Protein AF-A0A168J5I8-F1 (afdb_monomer)

Nearest PDB structures (foldseek):
  3nrd-assembly1_A  TM=8.132E-01  e=1.824E-04  Sinorhizobium meliloti 1021
  3i4s-assembly1_B  TM=7.130E-01  e=6.790E-04  Bradyrhizobium japonicum
  3i24-assembly1_B  TM=7.795E-01  e=5.209E-03  Aliivibrio fischeri ES114
  3ohe-assembly1_B  TM=7.425E-01  e=4.568E-03  Marinobacter nauticus VT8
  2oik-assembly2_D  TM=6.398E-01  e=2.076E-03  Methylobacillus flagellatus KT

Structure (mmCIF, N/CA/C/O backbone):
data_AF-A0A168J5I8-F1
#
_entry.id   AF-A0A168J5I8-F1
#
loop_
_atom_site.group_PDB
_atom_site.id
_atom_site.type_symbol
_atom_site.label_atom_id
_atom_site.label_alt_id
_atom_site.label_comp_id
_atom_site.label_asym_id
_atom_site.label_entity_id
_atom_site.label_seq_id
_atom_site.pdbx_PDB_ins_code
_atom_site.Cartn_x
_atom_site.Cartn_y
_atom_site.Cartn_z
_atom_site.occupancy
_atom_site.B_iso_or_equiv
_atom_site.auth_seq_id
_atom_site.auth_comp_id
_atom_site.auth_asym_id
_atom_site.auth_atom_id
_atom_site.pdbx_PDB_model_num
ATOM 1 N N . MET A 1 1 ? 5.308 -14.996 6.401 1.00 90.06 1 MET A N 1
ATOM 2 C CA . MET A 1 1 ? 4.162 -14.972 5.458 1.00 90.06 1 MET A CA 1
ATOM 3 C C . MET A 1 1 ? 2.832 -14.627 6.115 1.00 90.06 1 MET A C 1
ATOM 5 O O . MET A 1 1 ? 2.083 -13.884 5.498 1.00 90.06 1 MET A O 1
ATOM 9 N N . ARG A 1 2 ? 2.525 -15.107 7.332 1.00 97.38 2 ARG A N 1
ATOM 10 C CA . ARG A 1 2 ? 1.284 -14.739 8.041 1.00 97.38 2 ARG A CA 1
ATOM 11 C C . ARG A 1 2 ? 1.105 -13.223 8.177 1.00 97.38 2 ARG A C 1
ATOM 13 O O . ARG A 1 2 ? 0.055 -12.720 7.807 1.00 97.38 2 ARG A O 1
ATOM 20 N N . ASP A 1 3 ? 2.148 -12.521 8.610 1.00 97.25 3 ASP A N 1
ATOM 21 C CA . ASP A 1 3 ? 2.087 -11.069 8.825 1.00 97.25 3 ASP A CA 1
ATOM 22 C C . ASP A 1 3 ? 1.833 -10.315 7.515 1.00 97.25 3 ASP A C 1
ATOM 24 O O . ASP A 1 3 ? 0.972 -9.447 7.453 1.00 97.25 3 ASP A O 1
ATOM 28 N N . VAL A 1 4 ? 2.500 -10.722 6.427 1.00 97.94 4 VAL A N 1
ATOM 29 C CA . VAL A 1 4 ? 2.278 -10.164 5.081 1.00 97.94 4 VAL A CA 1
ATOM 30 C C . VAL A 1 4 ? 0.826 -10.362 4.637 1.00 97.94 4 VAL A C 1
ATOM 32 O O . VAL A 1 4 ? 0.216 -9.434 4.118 1.00 97.94 4 VAL A O 1
ATOM 35 N N . ALA A 1 5 ? 0.251 -11.546 4.869 1.00 98.12 5 ALA A N 1
ATOM 36 C CA . ALA A 1 5 ? -1.143 -11.826 4.526 1.00 98.12 5 ALA A CA 1
ATOM 37 C C . ALA A 1 5 ? -2.138 -11.029 5.390 1.00 98.12 5 ALA A C 1
ATOM 39 O O . ALA A 1 5 ? -3.143 -10.547 4.870 1.00 98.12 5 ALA A O 1
ATOM 40 N N . GLN A 1 6 ? -1.857 -10.863 6.688 1.00 98.44 6 GLN A N 1
ATOM 41 C CA . GLN A 1 6 ? -2.677 -10.048 7.588 1.00 98.44 6 GLN A CA 1
ATOM 42 C C . GLN A 1 6 ? -2.669 -8.578 7.157 1.00 98.44 6 GLN A C 1
ATOM 44 O O . GLN A 1 6 ? -3.734 -7.992 6.980 1.00 98.44 6 GLN A O 1
ATOM 49 N N . VAL A 1 7 ? -1.487 -8.005 6.917 1.00 98.25 7 VAL A N 1
ATOM 50 C CA . VAL A 1 7 ? -1.360 -6.607 6.482 1.00 98.25 7 VAL A CA 1
ATOM 51 C C . VAL A 1 7 ? -2.000 -6.404 5.112 1.00 98.25 7 VAL A C 1
ATOM 53 O O . VAL A 1 7 ? -2.719 -5.430 4.920 1.00 98.25 7 VAL A O 1
ATOM 56 N N . ALA A 1 8 ? -1.813 -7.327 4.169 1.00 98.44 8 ALA A N 1
ATOM 57 C CA . ALA A 1 8 ? -2.435 -7.214 2.854 1.00 98.44 8 ALA A CA 1
ATOM 58 C C . ALA A 1 8 ? -3.963 -7.226 2.910 1.00 98.44 8 ALA A C 1
ATOM 60 O O . ALA A 1 8 ? -4.592 -6.439 2.208 1.00 98.44 8 ALA A O 1
ATOM 61 N N . ARG A 1 9 ? -4.554 -8.056 3.776 1.00 98.44 9 ARG A N 1
ATOM 62 C CA . ARG A 1 9 ? -5.998 -8.033 4.029 1.00 98.44 9 ARG A CA 1
ATOM 63 C C . ARG A 1 9 ? -6.443 -6.701 4.634 1.00 98.44 9 ARG A C 1
ATOM 65 O O . ARG A 1 9 ? -7.445 -6.152 4.191 1.00 98.44 9 ARG A O 1
ATOM 72 N N . ALA A 1 10 ? -5.714 -6.185 5.623 1.00 98.56 10 ALA A N 1
ATOM 73 C CA . ALA A 1 10 ? -6.044 -4.904 6.245 1.00 98.56 10 ALA A CA 1
ATOM 74 C C . ALA A 1 10 ? -5.999 -3.753 5.227 1.00 98.56 10 ALA A C 1
ATOM 76 O O . ALA A 1 10 ? -6.919 -2.945 5.161 1.00 98.56 10 ALA A O 1
ATOM 77 N N . VAL A 1 11 ? -4.969 -3.728 4.376 1.00 98.56 11 VAL A N 1
ATOM 78 C CA . VAL A 1 11 ? -4.810 -2.750 3.289 1.00 98.56 11 VAL A CA 1
ATOM 79 C C . VAL A 1 11 ? -5.912 -2.898 2.233 1.00 98.56 11 VAL A C 1
ATOM 81 O O . VAL A 1 11 ? -6.478 -1.897 1.804 1.00 98.56 11 VAL A O 1
ATOM 84 N N . GLU A 1 12 ? -6.258 -4.122 1.828 1.00 98.38 12 GLU A N 1
ATOM 85 C CA . GLU A 1 12 ? -7.358 -4.374 0.884 1.00 98.38 12 GLU A CA 1
ATOM 86 C C . GLU A 1 12 ? -8.683 -3.807 1.399 1.00 98.38 12 GLU A C 1
ATOM 88 O O . GLU A 1 12 ? -9.377 -3.106 0.665 1.00 98.38 12 GLU A O 1
ATOM 93 N N . GLN A 1 13 ? -8.999 -4.044 2.675 1.00 98.38 13 GLN A N 1
ATOM 94 C CA . GLN A 1 13 ? -10.218 -3.537 3.305 1.00 98.38 13 GLN A CA 1
ATOM 95 C C . GLN A 1 13 ? -10.194 -2.017 3.481 1.00 98.38 13 GLN A C 1
ATOM 97 O O . GLN A 1 13 ? -11.162 -1.354 3.112 1.00 98.38 13 GLN A O 1
ATOM 102 N N . ALA A 1 14 ? -9.080 -1.466 3.973 1.00 98.31 14 ALA A N 1
ATOM 103 C CA . ALA A 1 14 ? -8.914 -0.034 4.194 1.00 98.31 14 ALA A CA 1
ATOM 104 C C . ALA A 1 14 ? -9.162 0.766 2.911 1.00 98.31 14 ALA A C 1
ATOM 106 O O . ALA A 1 14 ? -9.883 1.759 2.934 1.00 98.31 14 ALA A O 1
ATOM 107 N N . PHE A 1 15 ? -8.617 0.314 1.780 1.00 97.44 15 PHE A N 1
ATOM 108 C CA . PHE A 1 15 ? -8.703 1.040 0.512 1.00 97.44 15 PHE A CA 1
ATOM 109 C C . PHE A 1 15 ? -9.755 0.494 -0.454 1.00 97.44 15 PHE A C 1
ATOM 111 O O . PHE A 1 15 ? -9.859 1.008 -1.568 1.00 97.44 15 PHE A O 1
ATOM 118 N N . SER A 1 16 ? -10.516 -0.532 -0.051 1.00 97.31 16 SER A N 1
ATOM 119 C CA . SER A 1 16 ? -11.472 -1.241 -0.915 1.00 97.31 16 SER A CA 1
ATOM 120 C C . SER A 1 16 ? -10.862 -1.558 -2.285 1.00 97.31 16 SER A C 1
ATOM 122 O O . SER A 1 16 ? -11.412 -1.192 -3.321 1.00 97.31 16 SER A O 1
ATOM 124 N N . SER A 1 17 ? -9.657 -2.130 -2.288 1.00 97.44 17 SER A N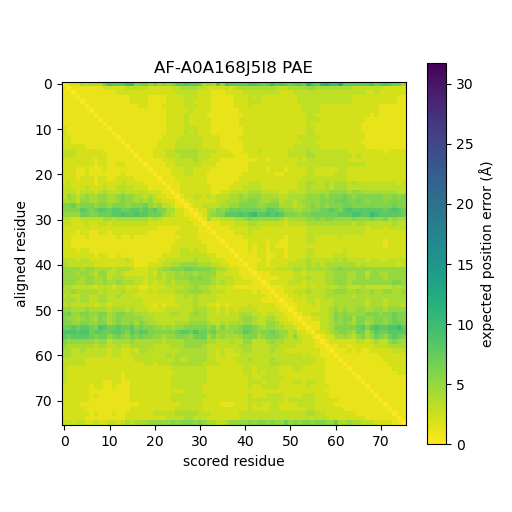 1
ATOM 125 C CA . SER A 1 17 ? -8.904 -2.329 -3.525 1.00 97.44 17 SER A CA 1
ATOM 126 C C . SER A 1 17 ? -9.458 -3.486 -4.353 1.00 97.44 17 SER A C 1
ATOM 128 O O . SER A 1 17 ? -9.890 -4.508 -3.825 1.00 97.44 17 SER A O 1
ATOM 130 N N . ASP A 1 18 ? -9.395 -3.355 -5.678 1.00 98.19 18 ASP A N 1
ATOM 131 C CA . ASP A 1 18 ? -9.740 -4.445 -6.597 1.00 98.19 18 ASP A CA 1
ATOM 132 C C . ASP A 1 18 ? -8.663 -5.542 -6.617 1.00 98.19 18 ASP A C 1
ATOM 134 O O . ASP A 1 18 ? -8.924 -6.697 -6.973 1.00 98.19 18 ASP A O 1
ATOM 138 N N . LYS A 1 19 ? -7.412 -5.180 -6.298 1.00 97.19 19 LYS A N 1
ATOM 139 C CA . LYS A 1 19 ? -6.285 -6.113 -6.249 1.00 97.19 19 LYS A CA 1
ATOM 140 C C . LYS A 1 19 ? -5.181 -5.632 -5.311 1.00 97.19 19 LYS A C 1
ATOM 142 O O . LYS A 1 19 ? -4.879 -4.444 -5.250 1.00 97.19 19 LYS A O 1
ATOM 147 N N . ILE A 1 20 ? -4.495 -6.579 -4.672 1.00 97.88 20 ILE A N 1
ATOM 148 C CA . ILE A 1 20 ? -3.209 -6.351 -3.998 1.00 97.88 20 ILE A CA 1
ATOM 149 C C . ILE A 1 20 ? -2.061 -6.871 -4.868 1.00 97.88 20 ILE A C 1
ATOM 151 O O . ILE A 1 20 ? -2.104 -7.994 -5.382 1.00 97.88 20 ILE A O 1
ATOM 155 N N . ASN A 1 21 ? -1.024 -6.055 -5.037 1.00 97.56 21 ASN A N 1
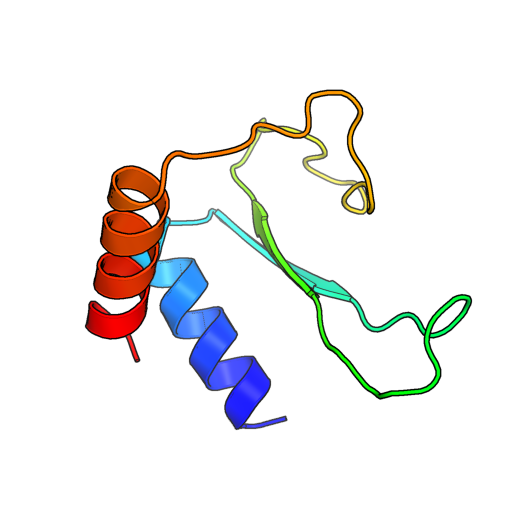ATOM 156 C CA . ASN A 1 21 ? 0.275 -6.476 -5.558 1.00 97.56 21 ASN A CA 1
ATOM 157 C C . ASN A 1 21 ? 1.272 -6.654 -4.411 1.00 97.56 21 ASN A C 1
ATOM 159 O O . ASN A 1 21 ? 1.267 -5.892 -3.447 1.00 97.56 21 ASN A O 1
ATOM 163 N N . TYR A 1 22 ? 2.129 -7.665 -4.551 1.00 97.25 22 TYR A N 1
ATOM 164 C CA . TYR A 1 22 ? 3.195 -7.987 -3.610 1.00 97.25 22 TYR A CA 1
ATOM 165 C C . TYR A 1 22 ? 4.534 -7.881 -4.333 1.00 97.25 22 TYR A C 1
ATOM 167 O O . TYR A 1 22 ? 4.657 -8.361 -5.461 1.00 97.25 22 TYR A O 1
ATOM 175 N N . GLY A 1 23 ? 5.533 -7.294 -3.686 1.00 95.50 23 GLY A N 1
ATOM 176 C CA . GLY A 1 23 ? 6.892 -7.215 -4.216 1.00 95.50 23 GLY A CA 1
ATOM 177 C C . GLY A 1 23 ? 7.925 -7.362 -3.111 1.00 95.50 23 GLY A C 1
ATOM 178 O O . GLY A 1 23 ? 7.697 -6.886 -2.005 1.00 95.50 23 GLY A O 1
ATOM 179 N N . ALA A 1 24 ? 9.049 -8.011 -3.396 1.00 94.81 24 ALA A N 1
ATOM 180 C CA . ALA A 1 24 ? 10.196 -8.087 -2.498 1.00 94.81 24 ALA A CA 1
ATOM 181 C C . ALA A 1 24 ? 11.459 -7.988 -3.354 1.00 94.81 24 ALA A C 1
ATOM 183 O O . ALA A 1 24 ? 11.793 -8.922 -4.082 1.00 94.81 24 ALA A O 1
ATOM 184 N N . PHE A 1 25 ? 12.108 -6.828 -3.306 1.00 91.88 25 PHE A N 1
ATOM 185 C CA . PHE A 1 25 ? 13.267 -6.482 -4.125 1.00 91.88 25 PHE A CA 1
ATOM 186 C C . PHE A 1 25 ? 14.407 -6.064 -3.195 1.00 91.88 25 PHE A C 1
ATOM 188 O O . PHE A 1 25 ? 14.157 -5.496 -2.139 1.00 91.88 25 PHE A O 1
ATOM 195 N N . GLY A 1 26 ? 15.651 -6.383 -3.545 1.00 91.44 26 GLY A N 1
ATOM 196 C CA . GLY A 1 26 ? 16.803 -6.196 -2.649 1.00 91.44 26 GLY A CA 1
ATOM 197 C C . GLY A 1 26 ? 17.938 -5.365 -3.237 1.00 91.44 26 GLY A C 1
ATOM 198 O O . GLY A 1 26 ? 18.954 -5.189 -2.573 1.00 91.44 26 GLY A O 1
ATOM 199 N N . ASP A 1 27 ? 17.782 -4.857 -4.462 1.00 90.94 27 ASP A N 1
ATOM 200 C CA . ASP A 1 27 ? 18.895 -4.319 -5.259 1.00 90.94 27 ASP A CA 1
ATOM 201 C C . ASP A 1 27 ? 19.642 -3.177 -4.556 1.00 90.94 27 ASP A C 1
ATOM 203 O O . ASP A 1 27 ? 20.868 -3.114 -4.593 1.00 90.94 27 ASP A O 1
ATOM 207 N N . ASN A 1 28 ? 18.902 -2.308 -3.858 1.00 89.62 28 ASN A N 1
ATOM 208 C CA . ASN A 1 28 ? 19.451 -1.139 -3.165 1.00 89.62 28 ASN A CA 1
ATOM 209 C C . ASN A 1 28 ? 19.449 -1.271 -1.632 1.00 89.62 28 ASN A C 1
ATOM 211 O O . ASN A 1 28 ? 19.886 -0.349 -0.944 1.00 89.62 28 ASN A O 1
ATOM 215 N N . MET A 1 29 ? 18.912 -2.361 -1.074 1.00 86.12 29 MET A N 1
ATOM 216 C CA . MET A 1 29 ? 18.678 -2.477 0.365 1.00 86.12 29 MET A CA 1
ATOM 217 C C . MET A 1 29 ? 18.818 -3.931 0.840 1.00 86.12 29 MET A C 1
ATOM 219 O O . MET A 1 29 ? 18.056 -4.789 0.397 1.00 86.12 29 MET A O 1
ATOM 223 N N . PRO A 1 30 ? 19.739 -4.229 1.778 1.00 90.38 30 PRO A N 1
ATOM 224 C CA . PRO A 1 30 ? 20.068 -5.608 2.141 1.00 90.38 30 PRO A CA 1
ATOM 225 C C . PRO A 1 30 ? 19.031 -6.277 3.053 1.00 90.38 30 PRO A C 1
ATOM 227 O O . PRO A 1 30 ? 19.074 -7.493 3.232 1.00 90.38 30 PRO A O 1
ATOM 230 N N . HIS A 1 31 ? 18.124 -5.512 3.672 1.00 94.25 31 HIS A N 1
ATOM 231 C CA . HIS A 1 31 ? 17.103 -6.084 4.544 1.00 94.25 31 HIS A CA 1
ATOM 232 C C . HIS A 1 31 ? 15.888 -6.553 3.743 1.00 94.25 31 HIS A C 1
ATOM 234 O O . HIS A 1 31 ? 15.411 -5.871 2.833 1.00 94.25 31 HIS A O 1
ATOM 240 N N . VAL A 1 32 ? 15.352 -7.711 4.131 1.00 94.19 32 VAL A N 1
ATOM 241 C CA . VAL A 1 32 ? 14.114 -8.243 3.558 1.00 94.19 32 VAL A CA 1
ATOM 242 C C . VAL A 1 32 ? 12.965 -7.304 3.907 1.00 94.19 32 VAL A C 1
ATOM 244 O O . VAL A 1 32 ? 12.681 -7.066 5.080 1.00 94.19 32 VAL A O 1
ATOM 247 N N . HIS A 1 33 ? 12.291 -6.801 2.883 1.00 95.19 33 HIS A N 1
ATOM 248 C CA . HIS A 1 33 ? 11.082 -6.000 3.004 1.00 95.19 33 HIS A CA 1
ATOM 249 C C . HIS A 1 33 ? 10.083 -6.414 1.925 1.00 95.19 33 HIS A C 1
ATOM 251 O O . HIS A 1 33 ? 10.446 -6.998 0.902 1.00 95.19 33 HIS A O 1
ATOM 257 N N . PHE A 1 34 ? 8.8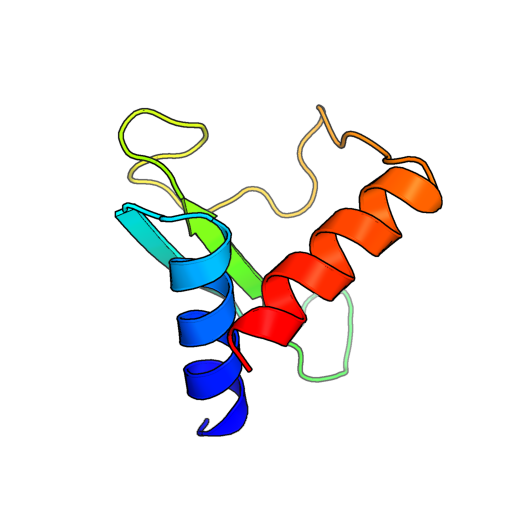10 -6.133 2.184 1.00 96.44 34 PHE A N 1
ATOM 258 C CA . PHE A 1 34 ? 7.716 -6.437 1.274 1.00 96.44 34 PHE A CA 1
ATOM 259 C C . PHE A 1 34 ? 6.947 -5.159 0.963 1.00 96.44 34 PHE A C 1
ATOM 261 O O . PHE A 1 34 ? 6.551 -4.425 1.866 1.00 96.44 34 PHE A O 1
ATOM 268 N N . HIS A 1 35 ? 6.695 -4.932 -0.316 1.00 96.12 35 HIS A N 1
ATOM 269 C CA . HIS A 1 35 ? 5.746 -3.949 -0.806 1.00 96.12 35 HIS A CA 1
ATOM 270 C C . HIS A 1 35 ? 4.365 -4.600 -0.872 1.00 96.12 35 HIS A C 1
ATOM 272 O O . HIS A 1 35 ? 4.221 -5.687 -1.438 1.00 96.12 35 HIS A O 1
ATOM 278 N N . ILE A 1 36 ? 3.362 -3.931 -0.310 1.00 97.69 36 ILE A N 1
ATOM 279 C CA . ILE A 1 36 ? 1.949 -4.314 -0.376 1.00 97.69 36 ILE A CA 1
ATOM 280 C C . ILE A 1 36 ? 1.220 -3.124 -0.988 1.00 97.69 36 ILE A C 1
ATOM 282 O O . ILE A 1 36 ? 1.082 -2.086 -0.344 1.00 97.69 36 ILE A O 1
ATOM 286 N N . VAL A 1 37 ? 0.806 -3.257 -2.246 1.00 97.12 37 VAL A N 1
ATOM 287 C CA . VAL A 1 37 ? 0.312 -2.127 -3.042 1.00 97.12 37 VAL A CA 1
ATOM 288 C C . VAL A 1 37 ? -1.146 -2.369 -3.444 1.00 97.12 37 VAL A C 1
ATOM 290 O O . VAL A 1 37 ? -1.401 -3.282 -4.241 1.00 97.12 37 VAL A O 1
ATOM 293 N N . PRO A 1 38 ? -2.112 -1.600 -2.903 1.00 97.44 38 PRO A N 1
ATOM 294 C CA . PRO A 1 38 ? -3.505 -1.660 -3.328 1.00 97.44 38 PRO A CA 1
ATOM 295 C C . PRO A 1 38 ? -3.684 -1.011 -4.700 1.00 97.44 38 PRO A C 1
ATOM 297 O O . PRO A 1 38 ? -3.196 0.089 -4.946 1.00 97.44 38 PRO A O 1
ATOM 300 N N . LYS A 1 39 ? -4.407 -1.688 -5.595 1.00 97.38 39 LYS A N 1
ATOM 301 C CA . LYS A 1 39 ? -4.696 -1.212 -6.951 1.00 97.38 39 LYS A CA 1
ATOM 302 C C . LYS A 1 39 ? -6.192 -1.156 -7.198 1.00 97.38 39 LYS A C 1
ATOM 304 O O . LYS A 1 39 ? -6.934 -2.042 -6.780 1.00 97.38 39 LYS A O 1
ATOM 309 N N . GLN A 1 40 ? -6.589 -0.121 -7.925 1.00 97.38 40 GLN A N 1
ATOM 310 C CA . GLN A 1 40 ? -7.952 0.099 -8.391 1.00 97.38 40 GLN A CA 1
ATOM 311 C C . GLN A 1 40 ? -8.028 -0.246 -9.878 1.00 97.38 40 GLN A C 1
ATOM 313 O O . GLN A 1 40 ? -7.101 0.051 -10.643 1.00 97.38 40 GLN A O 1
ATOM 318 N N . LYS A 1 41 ? -9.123 -0.863 -10.309 1.00 96.81 41 LYS A N 1
ATOM 319 C CA . LYS A 1 41 ? -9.374 -1.194 -11.708 1.00 96.81 41 LYS A CA 1
ATOM 320 C C . LYS A 1 41 ? -9.419 0.088 -12.529 1.00 96.81 41 LYS A C 1
ATOM 322 O O . LYS A 1 41 ? -10.095 1.045 -12.167 1.00 96.81 41 LYS A O 1
ATOM 327 N N . ASN A 1 42 ? -8.696 0.100 -13.648 1.00 94.44 42 ASN A N 1
ATOM 328 C CA . ASN A 1 42 ? -8.483 1.289 -14.487 1.00 94.44 42 ASN A CA 1
ATOM 329 C C . ASN A 1 42 ? -7.737 2.445 -13.785 1.00 94.44 42 ASN A C 1
ATOM 331 O O . ASN A 1 42 ? -7.653 3.538 -14.341 1.00 94.44 42 ASN A O 1
ATOM 335 N N . GLY A 1 43 ? -7.202 2.219 -12.582 1.00 91.88 43 GLY A N 1
ATOM 336 C CA . GLY A 1 43 ? -6.297 3.143 -11.913 1.00 91.88 43 GLY A CA 1
ATOM 337 C C . GLY A 1 43 ? -4.871 3.058 -12.469 1.00 91.88 43 GLY A C 1
ATOM 338 O O . GLY A 1 43 ? -4.606 2.289 -13.402 1.00 91.88 43 GLY A O 1
ATOM 339 N N . PRO A 1 44 ? -3.937 3.829 -11.885 1.00 89.81 44 PRO A N 1
ATOM 340 C CA . PRO A 1 44 ? -2.532 3.786 -12.262 1.00 89.81 44 PRO A CA 1
ATOM 341 C C . PRO A 1 44 ? -1.997 2.354 -12.304 1.00 89.81 44 PRO A C 1
ATOM 343 O O . PRO A 1 44 ? -2.273 1.539 -11.418 1.00 89.81 44 PRO A O 1
ATOM 346 N N . GLU A 1 45 ? -1.244 2.058 -13.366 1.00 92.19 45 GLU A N 1
ATOM 347 C CA . GLU A 1 45 ? -0.503 0.804 -13.535 1.00 92.19 45 GLU A CA 1
ATOM 348 C C . GLU A 1 45 ? -1.396 -0.454 -13.535 1.00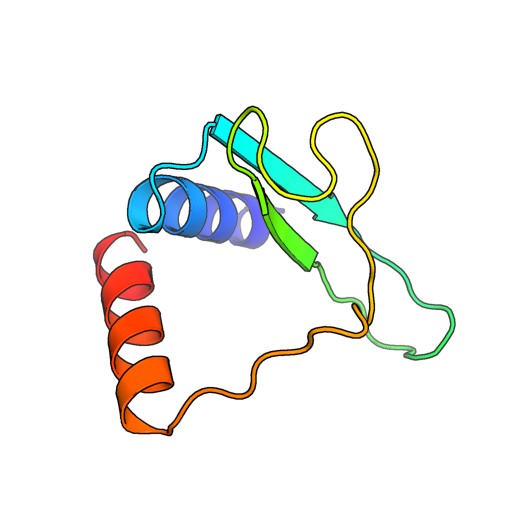 92.19 45 GLU A C 1
ATOM 350 O O . GLU A 1 45 ? -0.910 -1.567 -13.324 1.00 92.19 45 GLU A O 1
ATOM 355 N N . TRP A 1 46 ? -2.716 -0.339 -13.709 1.00 96.12 46 TRP A N 1
ATOM 356 C CA . TRP A 1 46 ? -3.584 -1.515 -13.726 1.00 96.12 46 TRP A CA 1
ATOM 357 C C . TRP A 1 46 ? -3.160 -2.500 -14.828 1.00 96.12 46 TRP A C 1
ATOM 359 O O . TRP A 1 46 ? -3.007 -2.131 -15.989 1.00 96.12 46 TRP A O 1
ATOM 369 N N . GLY A 1 47 ? -2.977 -3.771 -14.458 1.00 95.12 47 GLY A N 1
ATOM 370 C CA . GLY A 1 47 ? -2.471 -4.808 -15.363 1.00 95.12 47 GLY A CA 1
ATOM 371 C C . GLY A 1 47 ? -0.944 -4.852 -15.519 1.00 95.12 47 GLY A C 1
ATOM 372 O O . GLY A 1 47 ? -0.446 -5.752 -16.191 1.00 95.12 47 GLY A O 1
ATOM 373 N N . THR A 1 48 ? -0.195 -3.952 -14.875 1.00 94.94 48 THR A N 1
ATOM 374 C CA . THR A 1 48 ? 1.278 -3.939 -14.866 1.00 94.94 48 THR A CA 1
ATOM 375 C C . THR A 1 48 ? 1.841 -3.958 -13.441 1.00 94.94 48 THR A C 1
ATOM 377 O O . THR A 1 48 ? 1.111 -3.813 -12.453 1.00 94.94 48 THR A O 1
ATOM 380 N N . MET A 1 49 ? 3.161 -4.148 -13.324 1.00 94.25 49 MET A N 1
ATOM 381 C CA . MET A 1 49 ? 3.893 -3.932 -12.071 1.00 94.25 49 MET A CA 1
ATOM 382 C C . MET A 1 49 ? 3.749 -2.470 -11.623 1.00 94.25 49 MET A C 1
ATOM 384 O O . MET A 1 49 ? 3.581 -1.591 -12.469 1.00 94.25 49 MET A O 1
ATOM 388 N N . PHE A 1 50 ? 3.784 -2.231 -10.309 1.00 93.69 50 PHE A N 1
ATOM 389 C CA . PHE A 1 50 ? 3.810 -0.877 -9.766 1.00 93.69 50 PHE A CA 1
ATOM 390 C C . PHE A 1 50 ? 5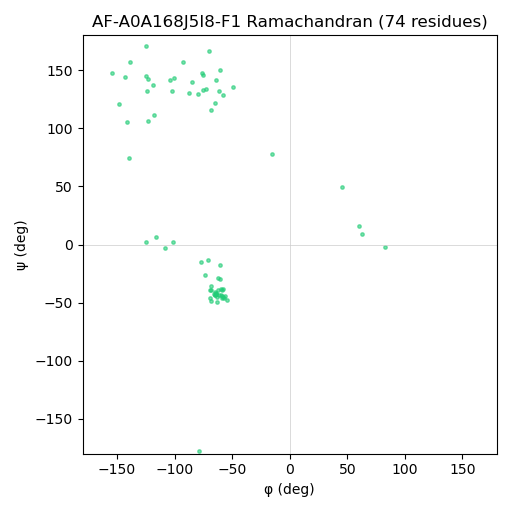.192 -0.229 -9.900 1.00 93.69 50 PHE A C 1
ATOM 392 O O . PHE A 1 50 ? 6.213 -0.917 -9.824 1.00 93.69 50 PHE A O 1
ATOM 399 N N . GLU A 1 51 ? 5.236 1.086 -10.083 1.00 92.19 51 GLU A N 1
ATOM 400 C CA . GLU A 1 51 ? 6.480 1.844 -10.091 1.00 92.19 51 GLU A CA 1
ATOM 401 C C . GLU A 1 51 ? 7.014 1.999 -8.664 1.00 92.19 51 GLU A C 1
ATOM 403 O O . GLU A 1 51 ? 6.297 2.370 -7.736 1.00 92.19 51 GLU A O 1
ATOM 408 N N . MET A 1 52 ? 8.308 1.736 -8.475 1.00 88.31 52 MET A N 1
ATOM 409 C CA . MET A 1 52 ? 8.949 1.849 -7.158 1.00 88.31 52 MET A CA 1
ATOM 410 C C . MET A 1 52 ? 9.042 3.291 -6.663 1.00 88.31 52 MET A C 1
ATOM 412 O O . MET A 1 52 ? 8.936 3.545 -5.469 1.00 88.31 52 MET A O 1
ATOM 416 N N . ASN A 1 53 ? 9.269 4.225 -7.585 1.00 87.00 53 ASN A N 1
ATOM 417 C CA . ASN A 1 53 ? 9.465 5.643 -7.305 1.00 87.00 53 ASN A CA 1
ATOM 418 C C . ASN A 1 53 ? 8.738 6.460 -8.381 1.00 87.00 53 ASN A C 1
ATOM 420 O O . ASN A 1 53 ? 9.392 6.983 -9.288 1.00 87.00 53 ASN A O 1
ATOM 424 N N . PRO A 1 54 ? 7.396 6.532 -8.328 1.00 88.44 54 PRO A N 1
ATOM 425 C CA . PRO A 1 54 ? 6.619 7.232 -9.341 1.00 88.44 54 PRO A CA 1
ATOM 426 C C . PRO A 1 54 ? 6.954 8.722 -9.328 1.00 88.44 54 PRO A C 1
ATOM 428 O O . PRO A 1 54 ? 7.102 9.326 -8.268 1.00 88.44 54 PRO A O 1
ATOM 431 N N . SER A 1 55 ? 7.022 9.354 -10.496 1.00 87.62 55 SER A N 1
ATOM 432 C CA . SER A 1 55 ? 7.353 10.786 -10.607 1.00 87.62 55 SER A CA 1
ATOM 433 C C . SER A 1 55 ? 6.358 11.699 -9.877 1.00 87.62 55 SER A C 1
ATOM 435 O O . SER A 1 55 ? 6.739 12.751 -9.369 1.00 87.62 55 SER A O 1
ATOM 437 N N . ALA A 1 56 ? 5.097 11.275 -9.771 1.00 86.44 56 ALA A N 1
ATOM 438 C CA . ALA A 1 56 ? 4.050 12.002 -9.061 1.00 86.44 56 ALA A CA 1
ATOM 439 C C . ALA A 1 56 ? 4.210 12.007 -7.526 1.00 86.44 56 ALA A C 1
ATOM 441 O O . ALA A 1 56 ? 3.498 12.779 -6.892 1.00 86.44 56 ALA A O 1
ATOM 442 N N . ASN A 1 57 ? 5.088 11.158 -6.956 1.00 87.38 57 ASN A N 1
ATOM 443 C CA . ASN A 1 57 ? 5.315 10.868 -5.524 1.00 87.38 57 ASN A CA 1
ATOM 444 C C . ASN A 1 57 ? 4.716 11.892 -4.534 1.00 87.38 57 ASN A C 1
ATOM 446 O O . ASN A 1 57 ? 5.426 12.745 -3.985 1.00 87.38 57 ASN A O 1
ATOM 450 N N . LYS A 1 58 ? 3.396 11.807 -4.304 1.00 91.31 58 LYS A N 1
ATOM 451 C CA . LYS A 1 58 ? 2.669 12.768 -3.471 1.00 91.31 58 LYS A CA 1
ATOM 452 C C . LYS A 1 58 ? 3.110 12.589 -2.023 1.00 91.31 58 LYS A C 1
ATOM 454 O O . LYS A 1 58 ? 2.828 11.565 -1.409 1.00 91.31 58 LYS A O 1
ATOM 459 N N . GLN A 1 59 ? 3.745 13.619 -1.473 1.00 95.00 59 GLN A N 1
ATOM 460 C CA . GLN A 1 59 ? 4.019 13.696 -0.043 1.00 95.00 59 GLN A CA 1
ATOM 461 C C . GLN A 1 59 ? 2.756 14.148 0.687 1.00 95.00 59 GLN A C 1
ATOM 463 O O . GLN A 1 59 ? 2.139 15.140 0.297 1.00 95.00 59 GLN A O 1
ATOM 468 N N . LEU A 1 60 ? 2.377 13.409 1.725 1.00 96.00 60 LEU A N 1
ATOM 469 C CA . LEU A 1 60 ? 1.244 13.746 2.580 1.00 96.00 60 LEU A CA 1
ATOM 470 C C . LEU 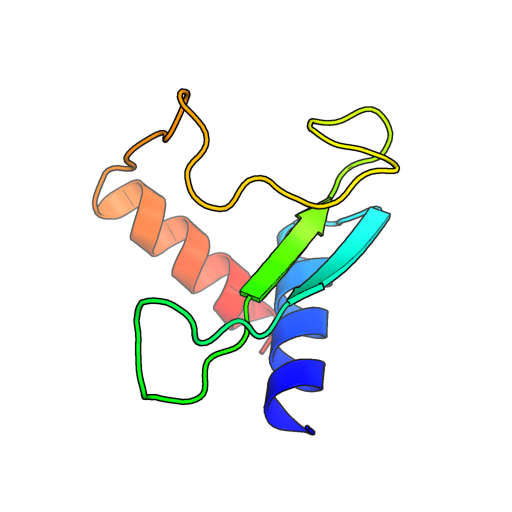A 1 60 ? 1.700 14.575 3.783 1.00 96.00 60 LEU A C 1
ATOM 472 O O . LEU A 1 60 ? 2.868 14.516 4.188 1.00 96.00 60 LEU A O 1
ATOM 476 N N . THR A 1 61 ? 0.784 15.339 4.373 1.00 98.31 61 THR A N 1
ATOM 477 C CA . THR A 1 61 ? 1.031 15.951 5.683 1.00 98.31 61 THR A CA 1
ATOM 478 C C . THR A 1 61 ? 1.055 14.886 6.777 1.00 98.31 61 THR A C 1
ATOM 480 O O . THR A 1 61 ? 0.650 13.737 6.584 1.00 98.31 61 THR A O 1
ATOM 483 N N . LYS A 1 62 ? 1.536 15.257 7.966 1.00 98.25 62 LYS A N 1
ATOM 484 C CA . LYS A 1 62 ? 1.551 14.350 9.117 1.00 98.25 62 LYS A CA 1
ATOM 485 C C . LYS A 1 62 ? 0.139 13.879 9.481 1.00 98.25 62 LYS A C 1
ATOM 487 O O . LYS A 1 62 ? -0.034 12.723 9.852 1.00 98.25 62 LYS A O 1
ATOM 492 N N . GLU A 1 63 ? -0.839 14.769 9.372 1.00 98.56 63 GLU A N 1
ATOM 493 C CA . GLU A 1 63 ? -2.248 14.507 9.661 1.00 98.56 63 GLU A CA 1
ATOM 494 C C . GLU A 1 63 ? -2.835 13.537 8.630 1.00 98.56 63 GLU A C 1
ATOM 496 O O . GLU A 1 63 ? -3.371 12.505 9.017 1.00 98.56 63 GLU A O 1
ATOM 501 N N . GLU A 1 64 ? -2.618 13.782 7.331 1.00 98.31 64 GLU A N 1
ATOM 502 C CA . GLU A 1 64 ? -3.045 12.864 6.262 1.00 98.31 64 GLU A CA 1
ATOM 503 C C . GLU A 1 64 ? -2.413 11.464 6.418 1.00 98.31 64 GLU A C 1
ATOM 505 O O . GLU A 1 64 ? -3.077 10.447 6.210 1.00 98.31 64 GLU A O 1
ATOM 510 N N . TYR A 1 65 ? -1.135 11.382 6.815 1.00 98.25 65 TYR A N 1
ATOM 511 C CA . TYR A 1 65 ? -0.503 10.097 7.129 1.00 98.25 65 TYR A CA 1
ATOM 512 C C . TYR A 1 65 ? -1.141 9.415 8.342 1.00 98.25 65 TYR A C 1
ATOM 514 O O . TYR A 1 65 ? -1.318 8.196 8.325 1.00 98.25 65 TYR A O 1
ATOM 522 N N . GLN A 1 66 ? -1.469 10.170 9.390 1.00 98.56 66 GLN A N 1
ATOM 523 C CA . GLN A 1 66 ? -2.092 9.629 10.595 1.00 98.56 66 GLN A CA 1
ATOM 524 C C . GLN A 1 66 ? -3.480 9.052 10.290 1.00 98.56 66 GLN A C 1
ATOM 526 O O . GLN A 1 66 ? -3.764 7.933 10.715 1.00 98.56 66 GLN A O 1
ATOM 531 N N . ASP A 1 67 ? -4.277 9.747 9.477 1.00 98.50 67 ASP A N 1
ATOM 532 C CA . ASP A 1 67 ? -5.598 9.280 9.046 1.00 98.50 67 ASP A CA 1
ATOM 533 C C . ASP A 1 67 ? -5.501 7.937 8.303 1.00 98.50 67 ASP A C 1
ATOM 535 O O . ASP A 1 67 ? -6.238 6.997 8.604 1.00 98.50 67 ASP A O 1
ATOM 539 N N . ILE A 1 68 ? -4.533 7.800 7.388 1.00 97.94 68 ILE A N 1
ATOM 540 C CA . ILE A 1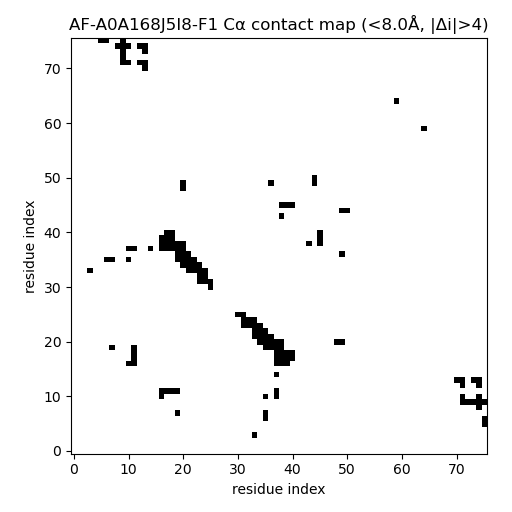 68 ? -4.285 6.540 6.669 1.00 97.94 68 ILE A CA 1
ATOM 541 C C . ILE A 1 68 ? -3.830 5.428 7.622 1.00 97.94 68 ILE A C 1
ATOM 543 O O . ILE A 1 68 ? -4.280 4.284 7.509 1.00 97.94 68 ILE A O 1
ATOM 547 N N . ILE A 1 69 ? -2.925 5.738 8.554 1.00 98.19 69 ILE A N 1
ATOM 548 C CA . ILE A 1 69 ? -2.440 4.771 9.546 1.00 98.19 69 ILE A CA 1
ATOM 549 C C . ILE A 1 69 ? -3.609 4.237 10.375 1.00 98.19 69 ILE A C 1
ATOM 551 O O . ILE A 1 69 ? -3.709 3.024 10.578 1.00 98.19 69 ILE A O 1
ATOM 555 N N . ASP A 1 70 ? -4.486 5.119 10.845 1.00 98.56 70 ASP A N 1
ATOM 556 C CA . ASP A 1 70 ? -5.627 4.739 11.673 1.00 98.56 70 ASP A CA 1
ATOM 557 C C . ASP A 1 70 ? -6.665 3.953 10.867 1.00 98.56 70 ASP A C 1
ATOM 559 O O . ASP A 1 70 ? -7.145 2.921 11.340 1.00 98.56 70 ASP A O 1
ATOM 563 N N . GLN A 1 71 ? -6.906 4.335 9.611 1.00 98.44 71 GLN A N 1
ATOM 564 C CA . GLN A 1 71 ? -7.755 3.582 8.688 1.00 98.44 71 GLN A CA 1
ATOM 565 C C . GLN A 1 71 ? -7.254 2.144 8.483 1.00 98.44 71 GLN A C 1
ATOM 567 O O . GLN A 1 71 ? -8.044 1.207 8.560 1.00 98.44 71 GLN A O 1
ATOM 572 N N . ILE A 1 72 ? -5.948 1.933 8.277 1.00 98.44 72 ILE A N 1
ATOM 573 C CA . ILE A 1 72 ? -5.377 0.579 8.152 1.00 98.44 72 ILE A CA 1
ATOM 574 C C . ILE A 1 72 ? -5.503 -0.189 9.475 1.00 98.44 72 ILE A C 1
ATOM 576 O O . ILE A 1 72 ? -5.871 -1.365 9.471 1.00 98.44 72 ILE A O 1
ATOM 580 N N . LYS A 1 73 ? -5.235 0.462 10.615 1.00 98.31 73 LYS A N 1
ATOM 581 C CA . LYS A 1 73 ? -5.337 -0.162 11.945 1.00 98.31 73 LYS A CA 1
ATOM 582 C C . LYS A 1 73 ? -6.747 -0.626 12.292 1.00 98.31 73 LYS A C 1
ATOM 584 O O . LYS A 1 73 ? -6.869 -1.609 13.013 1.00 98.31 73 LYS A O 1
ATOM 589 N N . CYS A 1 74 ? -7.792 0.015 11.770 1.00 98.38 74 CYS A N 1
ATOM 590 C CA . CYS A 1 74 ? -9.171 -0.454 11.938 1.00 98.38 74 CYS A CA 1
ATOM 591 C C . CYS A 1 74 ? -9.422 -1.856 11.350 1.00 98.38 74 CYS A C 1
ATOM 593 O O . CYS A 1 74 ? -10.418 -2.486 11.706 1.00 98.38 74 CYS A O 1
ATOM 595 N N . HIS A 1 75 ? -8.540 -2.344 10.472 1.00 97.56 75 HIS A N 1
ATOM 596 C CA . HIS A 1 75 ? -8.665 -3.630 9.783 1.00 97.56 75 HIS A CA 1
ATOM 597 C C . HIS A 1 75 ? -7.557 -4.644 10.136 1.00 97.56 75 HIS A C 1
ATOM 599 O O . HIS A 1 75 ? -7.496 -5.706 9.507 1.00 97.56 75 HIS A O 1
ATOM 605 N N . LEU A 1 76 ? -6.681 -4.331 11.103 1.00 93.75 76 LEU A N 1
ATOM 606 C CA . LEU A 1 76 ? -5.594 -5.209 11.575 1.00 93.75 76 LEU A CA 1
ATOM 607 C C . LEU A 1 76 ? -6.034 -6.162 12.690 1.00 93.75 76 LEU A C 1
ATOM 609 O O . LEU A 1 76 ? -5.529 -7.313 12.658 1.00 93.75 76 LEU A O 1
#

Radius of gyration: 13.28 Å; Cα contacts (8 Å, |Δi|>4): 75; chains: 1; bounding box: 32×31×27 Å

Mean predicted aligned error: 2.76 Å

Foldseek 3Di:
DVVLVQLLQLVCVLVVAPDWDWDWDPPPHPDTDIDTDGHHVVDPQVVHDDDPDDPPPDDDDPVVVVVSVVSSVVRD

Solvent-accessible surface area (backbone atoms only — not comparable to full-atom values): 4817 Å² tot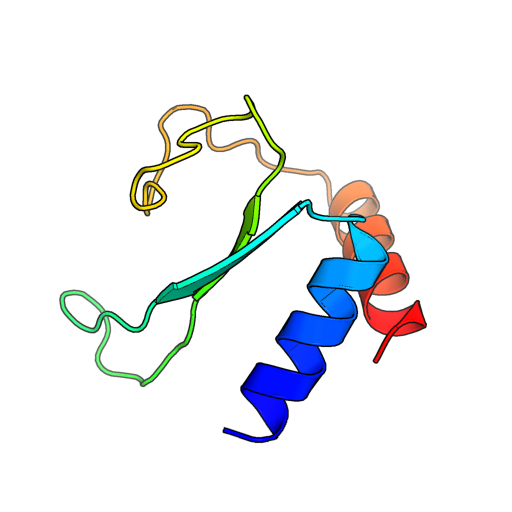al; per-residue (Å²): 108,68,66,60,53,49,51,46,50,9,46,32,63,57,66,68,35,77,41,78,47,78,47,72,74,53,94,92,42,92,64,93,54,74,50,74,44,72,34,44,84,90,38,85,53,57,98,55,78,78,71,93,77,52,92,76,69,79,82,72,54,74,64,60,48,47,55,52,52,51,47,31,57,76,50,105

InterPro domains:
  IPR011146 HIT-like domain [PF01230] (4-41)
  IPR011146 HIT-like domain [PS51084] (1-46)
  IPR036265 HIT-like superfamily [G3DSA:3.30.428.10] (1-76)
  IPR036265 HIT-like superfamily [SSF54197] (1-76)

Sequence (76 aa):
MRDVAQVARA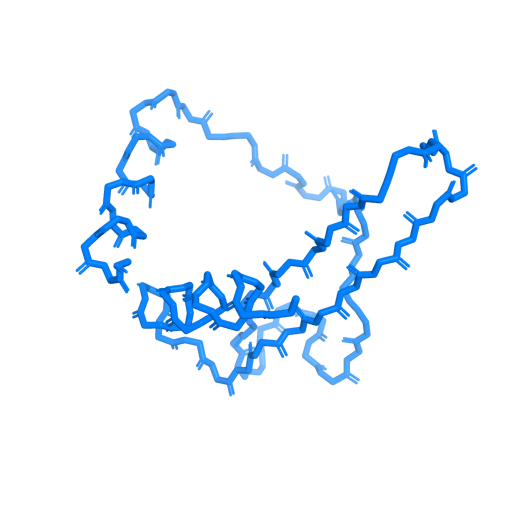VEQAFSSDKINYGAFGDNMPHVHFHIVPKQKNGPEWGTMFEMNPSANKQLTKEEYQDIIDQIKCHL

Organism: NCBI:txid253703

Secondary structure (DSSP, 8-state):
-HHHHHHHHHHHHHHT-SEEEEE---TT-SS---EEEEE-TTSTTTTSPPPSS-TT--PPPHHHHHHHHHHHHTT-

pLDDT: mean 95.37, std 3.59, range [86.12, 98.56]